Protein AF-W9CI10-F1 (afdb_monomer_lite)

Foldseek 3Di:
DDDPDDDPPCLPVLVVVLLVLQVVLLVLQDPLLVVLLQVLCVVFPDDDPPSVRCSPPVSVVSSCVSSLVSCCVRVNDVSSVVSVVSSVVSVVSVVVCVVVVSPPDD

pLDDT: mean 71.94, std 13.01, range [35.38, 86.5]

Organism: Sclerotinia borealis (strain F-4128) (NCBI:txid1432307)

Structure (mmCIF, N/CA/C/O backbone):
data_AF-W9CI10-F1
#
_entry.id   AF-W9CI10-F1
#
loop_
_atom_site.group_PDB
_atom_site.id
_atom_site.type_symbol
_atom_site.label_atom_id
_atom_site.label_alt_id
_atom_site.label_comp_id
_atom_site.label_asym_id
_atom_site.label_entity_id
_atom_site.label_seq_id
_atom_site.pdbx_PDB_ins_code
_atom_site.Cartn_x
_atom_site.Cartn_y
_atom_site.Cartn_z
_atom_site.occupancy
_atom_site.B_iso_or_equiv
_atom_site.auth_seq_id
_atom_site.auth_comp_id
_atom_site.auth_asym_id
_atom_site.auth_atom_id
_atom_site.pdbx_PDB_model_num
ATOM 1 N N . MET A 1 1 ? -17.894 24.192 0.502 1.00 35.38 1 MET A N 1
ATOM 2 C CA . MET A 1 1 ? -19.312 23.918 0.187 1.00 35.38 1 MET A CA 1
ATOM 3 C C . MET A 1 1 ? -19.878 23.017 1.267 1.00 35.38 1 MET A C 1
ATOM 5 O O . MET A 1 1 ? -19.141 22.235 1.846 1.00 35.38 1 MET A O 1
ATOM 9 N N . LYS A 1 2 ? -21.145 23.242 1.604 1.00 42.16 2 LYS A N 1
ATOM 10 C CA . LYS A 1 2 ? -21.877 22.678 2.737 1.00 42.16 2 LYS A CA 1
ATOM 11 C C . LYS A 1 2 ? -22.178 21.192 2.516 1.00 42.16 2 LYS A C 1
ATOM 13 O O . LYS A 1 2 ? -22.874 20.889 1.559 1.00 42.16 2 LYS A O 1
ATOM 18 N N . PHE A 1 3 ? -21.745 20.317 3.424 1.00 43.22 3 PHE A N 1
ATOM 19 C CA . PHE A 1 3 ? -22.279 18.956 3.544 1.00 43.22 3 PHE A CA 1
ATOM 20 C C . PHE A 1 3 ? -22.524 18.613 5.019 1.00 43.22 3 PHE A C 1
ATOM 22 O O . PHE A 1 3 ? -21.807 17.841 5.641 1.00 43.22 3 PHE A O 1
ATOM 29 N N . SER A 1 4 ? -23.580 19.211 5.579 1.00 63.59 4 SER A N 1
ATOM 30 C CA . SER A 1 4 ? -24.374 18.517 6.593 1.00 63.59 4 SER A CA 1
ATOM 31 C C . SER A 1 4 ? -25.207 17.487 5.856 1.00 63.59 4 SER A C 1
ATOM 33 O O . SER A 1 4 ? -26.207 17.885 5.280 1.00 63.59 4 SER A O 1
ATOM 35 N N . TYR A 1 5 ? -24.836 16.213 5.880 1.00 46.25 5 TYR A N 1
ATOM 36 C CA . TYR A 1 5 ? -25.803 15.125 5.748 1.00 46.25 5 TYR A CA 1
ATOM 37 C C . TYR A 1 5 ? -25.257 13.901 6.484 1.00 46.25 5 TYR A C 1
ATOM 39 O O . TYR A 1 5 ? -24.278 13.303 6.067 1.00 46.25 5 TYR A O 1
ATOM 47 N N . VAL A 1 6 ? -25.891 13.613 7.625 1.00 49.50 6 VAL A N 1
ATOM 48 C CA . VAL A 1 6 ? -26.169 12.278 8.172 1.00 49.50 6 VAL A CA 1
ATOM 49 C C . VAL A 1 6 ? -25.119 11.197 7.875 1.00 49.50 6 VAL A C 1
ATOM 51 O O . VAL A 1 6 ? -25.114 10.607 6.802 1.00 49.50 6 VAL A O 1
ATOM 54 N N . ALA A 1 7 ? -24.330 10.826 8.883 1.00 50.00 7 ALA A N 1
ATOM 55 C CA . ALA A 1 7 ? -23.617 9.546 8.891 1.00 50.00 7 ALA A CA 1
ATOM 56 C C . ALA A 1 7 ? -23.714 8.862 10.263 1.00 50.00 7 ALA A C 1
ATOM 58 O O . ALA A 1 7 ? -22.733 8.379 10.813 1.00 50.00 7 ALA A O 1
ATOM 59 N N . ILE A 1 8 ? -24.923 8.799 10.826 1.00 57.06 8 ILE A N 1
ATOM 60 C CA . ILE A 1 8 ? -25.247 7.777 11.827 1.00 57.06 8 ILE A CA 1
ATOM 61 C C . ILE A 1 8 ? -25.765 6.581 11.015 1.00 57.06 8 ILE A C 1
ATOM 63 O O . ILE A 1 8 ? -26.939 6.550 10.661 1.00 57.06 8 ILE A O 1
ATOM 67 N N . GLY A 1 9 ? -24.876 5.658 10.617 1.00 46.25 9 GLY A N 1
ATOM 68 C CA . GLY A 1 9 ? -25.292 4.387 9.996 1.00 46.25 9 GLY A CA 1
ATOM 69 C C . GLY A 1 9 ? -24.361 3.698 8.983 1.00 46.25 9 GLY A C 1
ATOM 70 O O . GLY A 1 9 ? -24.674 2.586 8.579 1.00 46.25 9 GLY A O 1
ATOM 71 N N . LEU A 1 10 ? -23.231 4.279 8.560 1.00 50.91 10 LEU A N 1
ATOM 72 C CA . LEU A 1 10 ? -22.448 3.766 7.410 1.00 50.91 10 LEU A CA 1
ATOM 73 C C . LEU A 1 10 ? -21.015 3.313 7.746 1.00 50.91 10 LEU A C 1
ATOM 75 O O . LEU A 1 10 ? -20.144 3.323 6.882 1.00 50.91 10 LEU A O 1
ATOM 79 N N . GLY A 1 11 ? -20.764 2.869 8.979 1.00 48.72 11 GLY A N 1
ATOM 80 C CA . GLY A 1 11 ? -19.422 2.464 9.422 1.00 48.72 11 GLY A CA 1
ATOM 81 C C . GLY A 1 11 ? -18.802 1.279 8.663 1.00 48.72 11 GLY A C 1
ATOM 82 O O . GLY A 1 11 ? -17.590 1.144 8.674 1.00 48.72 11 GLY A O 1
ATOM 83 N N . ALA A 1 12 ? -19.592 0.441 7.977 1.00 47.84 12 ALA A N 1
ATOM 84 C CA . ALA A 1 12 ? -19.088 -0.740 7.258 1.00 47.84 12 ALA A CA 1
ATOM 85 C C . ALA A 1 12 ? -18.804 -0.498 5.761 1.00 47.84 12 ALA A C 1
ATOM 87 O O . ALA A 1 12 ? -17.914 -1.125 5.192 1.00 47.84 12 ALA A O 1
ATOM 88 N N . ALA A 1 13 ? -19.533 0.416 5.110 1.00 49.75 13 ALA A N 1
ATOM 89 C CA . ALA A 1 13 ? -19.350 0.699 3.679 1.00 49.75 13 ALA A CA 1
ATOM 90 C C . ALA A 1 13 ? -18.003 1.379 3.399 1.00 49.75 13 ALA A C 1
ATOM 92 O O . ALA A 1 13 ? -17.403 1.229 2.333 1.00 49.75 13 ALA A O 1
ATOM 93 N N . SER A 1 14 ? -17.517 2.117 4.387 1.00 53.56 1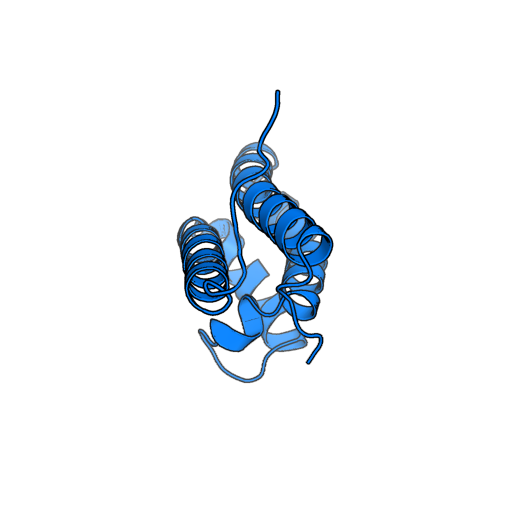4 SER A N 1
ATOM 94 C CA . SER A 1 14 ? -16.274 2.842 4.294 1.00 53.56 14 SER A CA 1
ATOM 95 C C . SER A 1 14 ? -15.068 1.899 4.436 1.00 53.56 14 SER A C 1
ATOM 97 O O . SER A 1 14 ? -14.218 1.897 3.558 1.00 53.56 14 SER A O 1
ATOM 99 N N . VAL A 1 15 ? -15.032 0.957 5.383 1.00 53.62 15 VAL A N 1
ATOM 100 C CA . VAL A 1 15 ? -13.927 -0.034 5.477 1.00 53.62 15 VAL A CA 1
ATOM 101 C C . VAL A 1 15 ? -13.773 -0.876 4.200 1.00 53.62 15 VAL A C 1
ATOM 103 O O . VAL A 1 15 ? -12.661 -1.107 3.727 1.00 53.62 15 VAL A O 1
ATOM 106 N N . VAL A 1 16 ? -14.892 -1.258 3.575 1.00 59.59 16 VAL A N 1
ATOM 107 C CA . VAL A 1 16 ? -14.899 -1.973 2.284 1.00 59.59 16 VAL A CA 1
ATOM 108 C C . VAL A 1 16 ? -14.270 -1.130 1.167 1.00 59.59 16 VAL A C 1
ATOM 110 O O . VAL A 1 16 ? -13.589 -1.663 0.292 1.00 59.59 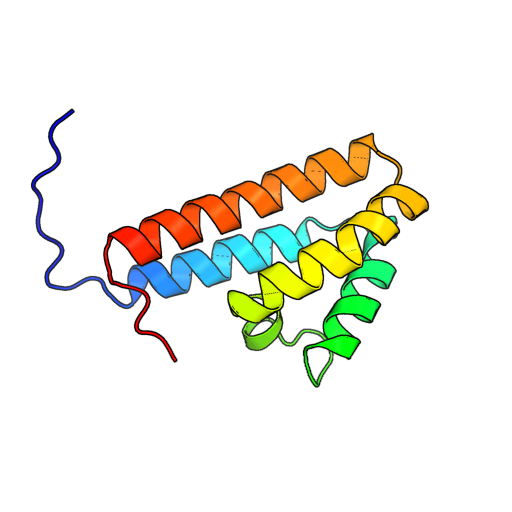16 VAL A O 1
ATOM 113 N N . SER A 1 17 ? -14.435 0.192 1.227 1.00 64.00 17 SER A N 1
ATOM 114 C CA . SER A 1 17 ? -13.824 1.127 0.279 1.00 64.00 17 SER A CA 1
ATOM 115 C C . SER A 1 17 ? -12.308 1.266 0.499 1.00 64.00 17 SER A C 1
ATOM 117 O O . SER A 1 17 ? -11.572 1.346 -0.484 1.00 64.00 17 SER A O 1
ATOM 119 N N . ALA A 1 18 ? -11.828 1.204 1.755 1.00 62.75 18 ALA A N 1
ATOM 120 C CA . ALA A 1 18 ? -10.392 1.122 2.090 1.00 62.75 18 ALA A CA 1
ATOM 121 C C . ALA A 1 18 ? -9.753 -0.072 1.405 1.00 62.75 18 ALA A C 1
ATOM 123 O O . ALA A 1 18 ? -8.734 0.028 0.724 1.00 62.75 18 ALA A O 1
ATOM 124 N N . GLN A 1 19 ? -10.383 -1.222 1.633 1.00 66.06 19 GLN A N 1
ATOM 125 C CA . GLN A 1 19 ? -9.858 -2.503 1.227 1.00 66.06 19 GLN A CA 1
ATOM 126 C C . GLN A 1 19 ? -9.795 -2.550 -0.296 1.00 66.06 19 GLN A C 1
ATOM 128 O O . GLN A 1 19 ? -8.759 -2.895 -0.849 1.00 66.06 19 GLN A O 1
ATOM 133 N N . ALA A 1 20 ? -10.852 -2.085 -0.970 1.00 71.56 20 ALA A N 1
ATOM 134 C CA . ALA A 1 20 ? -10.886 -1.968 -2.422 1.00 71.56 20 ALA A CA 1
ATOM 135 C C . ALA A 1 20 ? -9.788 -1.035 -2.967 1.00 71.56 20 ALA A C 1
ATOM 137 O O . ALA A 1 20 ? -9.112 -1.395 -3.932 1.00 71.56 20 ALA A O 1
ATOM 138 N N . ALA A 1 21 ? -9.566 0.127 -2.342 1.00 71.44 21 ALA A N 1
ATOM 139 C CA . ALA A 1 21 ? -8.523 1.066 -2.755 1.00 71.44 21 ALA A CA 1
ATOM 140 C C . ALA A 1 21 ? -7.113 0.480 -2.577 1.00 71.44 21 ALA A C 1
ATOM 142 O O . ALA A 1 21 ? -6.290 0.573 -3.488 1.00 71.44 21 ALA A O 1
ATOM 143 N N . CYS A 1 22 ? -6.847 -0.187 -1.453 1.00 75.94 22 CYS A N 1
ATOM 144 C CA . CYS A 1 22 ? -5.569 -0.852 -1.218 1.00 75.94 22 CYS A CA 1
ATOM 145 C C . CYS A 1 22 ? -5.359 -2.055 -2.145 1.00 75.94 22 CYS A C 1
ATOM 147 O O . CYS A 1 22 ? -4.305 -2.165 -2.763 1.00 75.94 22 CYS A O 1
ATOM 149 N N . THR A 1 23 ? -6.354 -2.927 -2.328 1.00 75.31 23 THR A N 1
ATOM 150 C CA . THR A 1 23 ? -6.255 -4.047 -3.278 1.00 75.31 23 THR A CA 1
ATOM 151 C C . THR A 1 23 ? -5.987 -3.541 -4.695 1.00 75.31 23 THR A C 1
ATOM 153 O O . THR A 1 23 ? -5.188 -4.140 -5.418 1.00 75.31 23 THR A O 1
ATOM 156 N N . SER A 1 24 ? -6.588 -2.411 -5.079 1.00 74.94 24 SER A N 1
ATOM 157 C CA . SER A 1 24 ? -6.315 -1.760 -6.360 1.00 74.94 24 SER A CA 1
ATOM 158 C C . SER A 1 24 ? -4.894 -1.191 -6.429 1.00 74.94 24 SER A C 1
ATOM 160 O O . SER A 1 24 ? -4.250 -1.324 -7.466 1.00 74.94 24 SER A O 1
ATOM 162 N N . ALA A 1 25 ? -4.378 -0.605 -5.345 1.00 75.06 25 ALA A N 1
ATOM 163 C CA . ALA A 1 25 ? -3.010 -0.091 -5.269 1.00 75.06 25 ALA A CA 1
ATOM 164 C C . ALA A 1 25 ? -1.959 -1.213 -5.325 1.00 75.06 25 ALA A C 1
ATOM 166 O O . ALA A 1 25 ? -1.002 -1.108 -6.087 1.00 75.06 25 ALA A O 1
ATOM 167 N N . VAL A 1 26 ? -2.163 -2.308 -4.586 1.00 75.75 26 VAL A N 1
ATOM 168 C CA . VAL A 1 26 ? -1.286 -3.493 -4.587 1.00 75.75 26 VAL A CA 1
ATOM 169 C C . VAL A 1 26 ? -1.321 -4.189 -5.950 1.00 75.75 26 VAL A C 1
ATOM 171 O O . VAL A 1 26 ? -0.277 -4.566 -6.475 1.00 75.75 26 VAL A O 1
ATOM 174 N N . SER A 1 27 ? -2.499 -4.299 -6.573 1.00 76.56 27 SER A N 1
ATOM 175 C CA . SER A 1 27 ? -2.632 -4.882 -7.919 1.00 76.56 27 SER A CA 1
ATOM 176 C C . SER A 1 27 ? -2.063 -3.989 -9.024 1.00 76.56 27 SER A C 1
ATOM 178 O O . SER A 1 27 ? -1.701 -4.491 -10.085 1.00 76.56 27 SER A O 1
ATOM 180 N N . ALA A 1 28 ? -1.971 -2.676 -8.795 1.00 76.19 28 ALA A N 1
ATOM 181 C CA . ALA A 1 28 ? -1.336 -1.741 -9.720 1.00 76.19 28 ALA A CA 1
ATOM 182 C C . ALA A 1 28 ? 0.199 -1.799 -9.667 1.00 76.19 28 ALA A C 1
ATOM 184 O O . ALA A 1 28 ? 0.848 -1.195 -10.522 1.00 76.19 28 ALA A O 1
ATOM 185 N N . VAL A 1 29 ? 0.792 -2.510 -8.696 1.00 77.25 29 VAL A N 1
ATOM 186 C CA . VAL A 1 29 ? 2.246 -2.637 -8.589 1.00 77.25 29 VAL A CA 1
ATOM 187 C C . VAL A 1 29 ? 2.778 -3.473 -9.765 1.00 77.25 29 VAL A C 1
ATOM 189 O O . VAL A 1 29 ? 2.469 -4.660 -9.881 1.00 77.25 29 VAL A O 1
ATOM 192 N N . PRO A 1 30 ? 3.619 -2.894 -10.637 1.00 72.94 30 PRO A N 1
ATOM 193 C CA . PRO A 1 30 ? 4.262 -3.617 -11.721 1.00 72.94 30 PRO A CA 1
ATOM 194 C C . PRO A 1 30 ? 5.293 -4.615 -11.187 1.00 72.94 30 PRO A C 1
ATOM 196 O O . PRO A 1 30 ? 5.868 -4.435 -10.113 1.00 72.94 30 PRO A O 1
ATOM 199 N N . THR A 1 31 ? 5.594 -5.647 -11.977 1.00 80.19 31 THR A N 1
ATOM 200 C CA . THR A 1 31 ? 6.497 -6.758 -11.608 1.00 80.19 31 THR A CA 1
ATOM 201 C C . THR A 1 31 ? 7.871 -6.317 -11.105 1.00 80.19 31 THR A C 1
ATOM 203 O O . THR A 1 31 ? 8.444 -6.991 -10.254 1.00 80.19 31 THR A O 1
ATOM 206 N N . CYS A 1 32 ? 8.377 -5.167 -11.555 1.00 80.88 32 CYS A N 1
ATOM 207 C CA . CYS A 1 32 ? 9.634 -4.589 -11.071 1.00 80.88 32 CYS A CA 1
ATOM 208 C C . CYS A 1 32 ? 9.609 -4.237 -9.566 1.00 80.88 32 CYS A C 1
ATOM 210 O O . CYS A 1 32 ? 10.655 -4.225 -8.925 1.00 80.88 32 CYS A O 1
ATOM 212 N N . GLY A 1 33 ? 8.429 -3.957 -9.000 1.00 78.19 33 GLY A N 1
ATOM 213 C CA . GLY A 1 33 ? 8.233 -3.565 -7.603 1.00 78.19 33 GLY A CA 1
ATOM 214 C C . GLY A 1 33 ? 7.634 -4.675 -6.743 1.00 78.19 33 GLY A C 1
ATOM 215 O O . GLY A 1 33 ? 7.672 -4.583 -5.519 1.00 78.19 33 GLY A O 1
ATOM 216 N N . VAL A 1 34 ? 7.132 -5.753 -7.356 1.00 81.88 34 VAL A N 1
ATOM 217 C CA . VAL A 1 34 ? 6.503 -6.881 -6.648 1.00 81.88 34 VAL A CA 1
ATOM 218 C C . VAL A 1 34 ? 7.460 -7.515 -5.641 1.00 81.88 34 VAL A C 1
ATOM 220 O O . VAL A 1 34 ? 7.050 -7.804 -4.519 1.00 81.88 34 VAL A O 1
ATOM 223 N N . SER A 1 35 ? 8.738 -7.685 -5.990 1.00 83.88 35 SER A N 1
ATOM 224 C CA . SER A 1 35 ? 9.745 -8.219 -5.061 1.00 83.88 35 SER A CA 1
ATOM 225 C C . SER A 1 35 ? 10.016 -7.273 -3.886 1.00 83.88 35 SER A C 1
ATOM 227 O O . SER A 1 35 ? 10.219 -7.731 -2.766 1.00 83.88 35 SER A O 1
ATOM 229 N N . CYS A 1 36 ? 9.966 -5.957 -4.120 1.00 86.50 36 CYS A N 1
ATOM 230 C CA . CYS A 1 36 ? 10.129 -4.943 -3.077 1.00 86.50 36 CYS A CA 1
ATOM 231 C C . CYS A 1 36 ? 8.962 -4.958 -2.089 1.00 86.50 36 CYS A C 1
ATOM 233 O O . CYS A 1 36 ? 9.179 -4.969 -0.879 1.00 86.50 36 CYS A O 1
ATOM 235 N N . ILE A 1 37 ? 7.732 -5.010 -2.609 1.00 82.88 37 ILE A N 1
ATOM 236 C CA . ILE A 1 37 ? 6.524 -5.113 -1.790 1.00 82.88 37 ILE A CA 1
ATOM 237 C C . ILE A 1 37 ? 6.535 -6.419 -1.013 1.00 82.88 37 ILE A C 1
ATOM 239 O O . ILE A 1 37 ? 6.429 -6.373 0.201 1.00 82.88 37 ILE A O 1
ATOM 243 N N . ASN A 1 38 ? 6.774 -7.565 -1.656 1.00 83.81 38 ASN A N 1
ATOM 244 C CA . ASN A 1 38 ? 6.828 -8.851 -0.955 1.00 83.81 38 ASN A CA 1
ATOM 245 C C . ASN A 1 38 ? 7.877 -8.870 0.161 1.00 83.81 38 ASN A C 1
ATOM 247 O O . ASN A 1 38 ? 7.615 -9.409 1.231 1.00 83.81 38 ASN A O 1
ATOM 251 N N . SER A 1 39 ? 9.046 -8.262 -0.058 1.00 85.38 39 SER A N 1
ATOM 252 C CA . SER A 1 39 ? 10.085 -8.197 0.970 1.00 85.38 39 SER A CA 1
ATOM 253 C C . SER A 1 39 ? 9.686 -7.304 2.150 1.00 85.38 39 SER A C 1
ATOM 255 O O . SER A 1 39 ? 10.005 -7.630 3.291 1.00 85.38 39 SER A O 1
ATOM 257 N N . ALA A 1 40 ? 8.987 -6.197 1.893 1.00 85.88 40 ALA A N 1
ATOM 258 C CA . ALA A 1 40 ? 8.467 -5.314 2.934 1.00 85.88 40 ALA A CA 1
ATOM 259 C C . ALA A 1 40 ? 7.280 -5.949 3.679 1.00 85.88 40 ALA A C 1
ATOM 261 O O . ALA A 1 40 ? 7.224 -5.922 4.905 1.00 85.88 40 ALA A O 1
ATOM 262 N N . VAL A 1 41 ? 6.370 -6.595 2.950 1.00 83.38 41 VAL A N 1
ATOM 263 C CA . VAL A 1 41 ? 5.246 -7.356 3.501 1.00 83.38 41 VAL A CA 1
ATOM 264 C C . VAL A 1 41 ? 5.761 -8.484 4.380 1.00 83.38 41 VAL A C 1
ATOM 266 O O . VAL A 1 41 ? 5.305 -8.597 5.504 1.00 83.38 41 VAL A O 1
ATOM 269 N N . ALA A 1 42 ? 6.773 -9.244 3.961 1.00 84.31 42 ALA A N 1
ATOM 270 C CA . ALA A 1 42 ? 7.367 -10.296 4.789 1.00 84.31 42 ALA A CA 1
ATOM 271 C C . ALA A 1 42 ? 7.981 -9.779 6.107 1.00 84.31 42 ALA A C 1
ATOM 273 O O . ALA A 1 42 ? 8.127 -10.550 7.054 1.00 84.31 42 ALA A O 1
ATOM 274 N N . ALA A 1 43 ? 8.331 -8.490 6.186 1.00 84.19 43 ALA A N 1
ATOM 275 C CA . ALA A 1 43 ? 8.843 -7.864 7.404 1.00 84.19 43 ALA A CA 1
ATOM 276 C C . ALA A 1 43 ? 7.734 -7.410 8.375 1.00 84.19 43 ALA A C 1
ATOM 278 O O . ALA A 1 43 ? 8.007 -7.232 9.562 1.00 84.19 43 ALA A O 1
ATOM 279 N N . HIS A 1 44 ? 6.501 -7.224 7.893 1.00 83.44 44 HIS A N 1
ATOM 280 C CA . HIS A 1 44 ? 5.391 -6.663 8.678 1.00 83.44 44 HIS A CA 1
ATOM 281 C C . HIS A 1 44 ? 4.171 -7.587 8.799 1.00 83.44 44 HIS A C 1
ATOM 283 O O . HIS A 1 44 ? 3.405 -7.472 9.752 1.00 83.44 44 HIS A O 1
ATOM 289 N N . CYS A 1 45 ? 4.006 -8.518 7.867 1.00 84.06 45 CYS A N 1
ATOM 290 C CA . CYS A 1 45 ? 2.885 -9.431 7.741 1.00 84.06 45 CYS A CA 1
ATOM 291 C C . CYS A 1 45 ? 3.377 -10.871 7.664 1.00 84.06 45 CYS A C 1
ATOM 293 O O . CYS A 1 45 ? 4.327 -11.202 6.956 1.00 84.06 45 CYS A O 1
ATOM 295 N N . THR A 1 46 ? 2.674 -11.755 8.361 1.00 76.69 46 THR A N 1
ATOM 296 C CA . THR A 1 46 ? 2.879 -13.195 8.256 1.00 76.69 46 THR A CA 1
ATOM 297 C C . THR A 1 46 ? 1.912 -13.764 7.214 1.00 76.69 46 THR A C 1
ATOM 299 O O . THR A 1 46 ? 0.690 -13.668 7.343 1.00 76.69 46 THR A O 1
ATOM 302 N N . GLY A 1 47 ? 2.471 -14.338 6.146 1.00 65.00 47 GLY A N 1
ATOM 303 C CA . GLY A 1 47 ? 1.724 -14.931 5.031 1.00 65.00 47 GLY A CA 1
ATOM 304 C C . GLY A 1 47 ? 1.824 -14.137 3.724 1.00 65.00 47 GLY A C 1
ATOM 305 O O . GLY A 1 47 ? 1.930 -12.915 3.721 1.00 65.00 47 GLY A O 1
ATOM 306 N N . THR A 1 48 ? 1.812 -14.854 2.602 1.00 60.03 48 THR A N 1
ATOM 307 C CA . THR A 1 48 ? 1.815 -14.281 1.247 1.00 60.03 48 THR A CA 1
ATOM 308 C C . THR A 1 48 ? 0.394 -13.838 0.876 1.00 60.03 48 THR A C 1
ATOM 310 O O . THR A 1 48 ? -0.551 -14.578 1.149 1.00 60.03 48 THR A O 1
ATOM 313 N N . ASN A 1 49 ? 0.230 -12.657 0.265 1.00 67.50 49 ASN A N 1
ATOM 314 C CA . ASN A 1 49 ? -1.070 -12.084 -0.139 1.00 67.50 49 ASN A CA 1
ATOM 315 C C . ASN A 1 49 ? -2.059 -11.870 1.023 1.00 67.50 49 ASN A C 1
ATOM 317 O O . ASN A 1 49 ? -3.274 -12.040 0.872 1.00 67.50 49 ASN A O 1
ATOM 321 N N . ASN A 1 50 ? -1.553 -11.518 2.204 1.00 77.69 50 ASN A N 1
ATOM 322 C CA . ASN A 1 50 ? -2.403 -11.177 3.333 1.00 77.69 50 ASN A CA 1
ATOM 323 C C . ASN A 1 50 ? -2.909 -9.734 3.193 1.00 77.69 50 ASN A C 1
ATOM 325 O O . ASN A 1 50 ? -2.483 -8.850 3.931 1.00 77.69 50 ASN A O 1
ATOM 329 N N . TYR A 1 51 ? -3.853 -9.505 2.274 1.00 75.06 51 TYR A N 1
ATOM 330 C CA . TYR A 1 51 ? -4.405 -8.173 1.998 1.00 75.06 51 TYR A CA 1
ATOM 331 C C . TYR A 1 51 ? -4.996 -7.499 3.240 1.00 75.06 51 TYR A C 1
ATOM 333 O O . TYR A 1 51 ? -4.968 -6.278 3.340 1.00 75.06 51 TYR A O 1
ATOM 341 N N . ALA A 1 52 ? -5.509 -8.270 4.202 1.00 76.56 52 ALA A N 1
ATOM 342 C CA . ALA A 1 52 ? -5.978 -7.713 5.468 1.00 76.56 52 ALA A CA 1
ATOM 343 C C . ALA A 1 52 ? -4.825 -7.057 6.247 1.00 76.56 52 ALA A C 1
ATOM 345 O O . ALA A 1 52 ? -4.975 -5.943 6.735 1.00 76.56 52 ALA A O 1
ATOM 346 N N . CYS A 1 53 ? -3.659 -7.706 6.297 1.00 82.75 53 CYS A N 1
ATOM 347 C CA . CYS A 1 53 ? -2.467 -7.152 6.928 1.00 82.75 53 CYS A CA 1
ATOM 348 C C . CYS A 1 53 ? -1.793 -6.071 6.071 1.00 82.75 53 CYS A C 1
ATOM 350 O O . CYS A 1 53 ? -1.441 -5.019 6.590 1.00 82.75 53 CYS A O 1
ATOM 352 N N . GLU A 1 54 ? -1.646 -6.289 4.764 1.00 78.38 54 GLU A N 1
ATOM 353 C CA . GLU A 1 54 ? -0.989 -5.347 3.845 1.00 78.38 54 GLU A CA 1
ATOM 354 C C . GLU A 1 54 ? -1.714 -4.000 3.801 1.00 78.38 54 GLU A C 1
ATOM 356 O O . GLU A 1 54 ? -1.078 -2.951 3.768 1.00 78.38 54 GLU A O 1
ATOM 361 N N . CYS A 1 55 ? -3.045 -4.034 3.853 1.00 79.19 55 CYS A N 1
ATOM 362 C CA . CYS A 1 55 ? -3.902 -2.855 3.844 1.00 79.19 55 CYS A CA 1
ATOM 363 C C . CYS A 1 55 ? -4.271 -2.356 5.241 1.00 79.19 55 CYS A C 1
ATOM 365 O O . CYS A 1 55 ? -4.984 -1.355 5.354 1.00 79.19 55 CYS A O 1
ATOM 367 N N . ALA A 1 56 ? -3.816 -3.033 6.301 1.00 79.19 56 ALA A N 1
ATOM 368 C CA . ALA A 1 56 ? -3.940 -2.492 7.642 1.00 79.19 56 ALA A CA 1
ATOM 369 C C . ALA A 1 56 ? -3.158 -1.176 7.676 1.00 79.19 56 ALA A C 1
ATOM 371 O O . ALA A 1 56 ? -2.028 -1.109 7.199 1.00 79.19 56 ALA A O 1
ATOM 372 N N . PRO A 1 57 ? -3.713 -0.094 8.214 1.00 71.81 57 PRO A N 1
ATOM 373 C CA . PRO A 1 57 ? -3.199 1.235 7.910 1.00 71.81 57 PRO A CA 1
ATOM 374 C C . PRO A 1 57 ? -1.820 1.550 8.482 1.00 71.81 57 PRO A C 1
ATOM 376 O O . PRO A 1 57 ? -1.026 2.266 7.858 1.00 71.81 57 PRO A O 1
ATOM 379 N N . ALA A 1 58 ? -1.52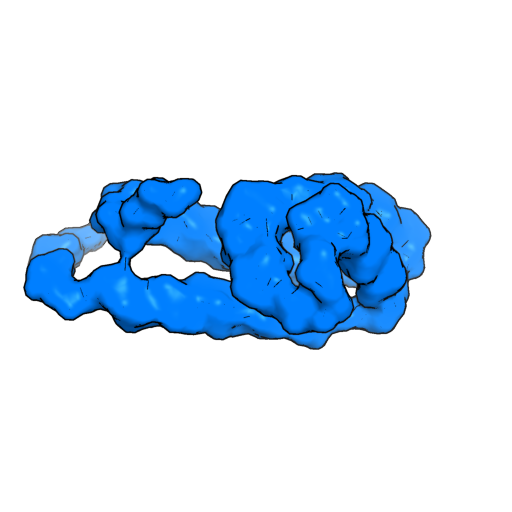9 1.010 9.664 1.00 77.81 58 ALA A N 1
ATOM 380 C CA . ALA A 1 58 ? -0.200 1.079 10.253 1.00 77.81 58 ALA A CA 1
ATOM 381 C C . ALA A 1 58 ? 0.806 0.305 9.388 1.00 77.81 58 ALA A C 1
ATOM 383 O O . ALA A 1 58 ? 1.851 0.840 9.019 1.00 77.81 58 ALA A O 1
ATOM 384 N N . THR A 1 59 ? 0.442 -0.917 9.003 1.00 83.12 59 THR A N 1
ATOM 385 C CA . THR A 1 59 ? 1.273 -1.813 8.204 1.00 83.12 59 THR A CA 1
ATOM 386 C C . THR A 1 59 ? 1.508 -1.277 6.800 1.00 83.12 59 THR A C 1
ATOM 388 O O . THR A 1 59 ? 2.657 -1.231 6.374 1.00 83.12 59 THR A O 1
ATOM 391 N N . PHE A 1 60 ? 0.465 -0.797 6.119 1.00 80.38 60 PHE A N 1
ATOM 392 C CA . PHE A 1 60 ? 0.542 -0.171 4.804 1.00 80.38 60 PHE A CA 1
ATOM 393 C C . PHE A 1 60 ? 1.577 0.949 4.846 1.00 80.38 60 PHE A C 1
ATOM 395 O O . PHE A 1 60 ? 2.573 0.886 4.143 1.00 80.38 60 PHE A O 1
ATOM 402 N N . THR A 1 61 ? 1.460 1.897 5.782 1.00 80.12 61 THR A N 1
ATOM 403 C CA . THR A 1 61 ? 2.431 3.001 5.918 1.00 80.12 61 THR A CA 1
ATOM 404 C C . THR A 1 61 ? 3.881 2.522 6.107 1.00 80.12 61 THR A C 1
ATOM 406 O O . THR A 1 61 ? 4.812 3.163 5.604 1.00 80.12 61 THR A O 1
ATOM 409 N N . SER A 1 62 ? 4.096 1.419 6.827 1.00 85.31 62 SER A N 1
ATOM 410 C CA . SER A 1 62 ? 5.421 0.815 6.998 1.00 85.31 62 SER A CA 1
ATOM 411 C C . SER A 1 62 ? 5.922 0.121 5.728 1.00 85.31 62 SER A C 1
ATOM 413 O O . SER A 1 62 ? 7.060 0.366 5.320 1.00 85.31 62 SER A O 1
ATOM 415 N N . ILE A 1 63 ? 5.073 -0.677 5.074 1.00 84.38 63 ILE A N 1
ATOM 416 C CA . ILE A 1 63 ? 5.370 -1.359 3.808 1.00 84.38 63 ILE A CA 1
ATOM 417 C C . ILE A 1 63 ? 5.738 -0.333 2.743 1.00 84.38 63 ILE A C 1
ATOM 419 O O . ILE A 1 63 ? 6.749 -0.485 2.072 1.00 84.38 63 ILE A O 1
ATOM 423 N N . GLU A 1 64 ? 4.969 0.743 2.643 1.00 82.00 64 GLU A N 1
ATOM 424 C CA . GLU A 1 64 ? 5.171 1.854 1.720 1.00 82.00 64 GLU A CA 1
ATOM 425 C C . GLU A 1 64 ? 6.553 2.479 1.864 1.00 82.00 64 GLU A C 1
ATOM 427 O O . GLU A 1 64 ? 7.295 2.611 0.896 1.00 82.00 64 GLU A O 1
ATOM 432 N N . ASN A 1 65 ? 6.936 2.843 3.090 1.00 84.06 65 ASN A N 1
ATOM 433 C CA . ASN A 1 65 ? 8.239 3.453 3.348 1.00 84.06 65 ASN A CA 1
ATOM 434 C C . ASN A 1 65 ? 9.390 2.488 3.039 1.00 84.06 65 ASN A C 1
ATOM 436 O O . ASN A 1 65 ? 10.411 2.902 2.484 1.00 84.06 65 ASN A O 1
ATOM 440 N N . ALA A 1 66 ? 9.223 1.209 3.380 1.00 85.56 66 ALA A N 1
ATOM 441 C CA . ALA A 1 66 ? 10.222 0.180 3.120 1.00 85.56 66 ALA A CA 1
ATOM 442 C C . ALA A 1 66 ? 10.352 -0.124 1.617 1.00 85.56 66 ALA A C 1
ATOM 444 O O . ALA A 1 66 ? 11.460 -0.224 1.086 1.00 85.56 66 ALA A O 1
ATOM 445 N N . ALA A 1 67 ? 9.229 -0.222 0.911 1.00 84.69 67 ALA A N 1
ATOM 446 C CA . ALA A 1 67 ? 9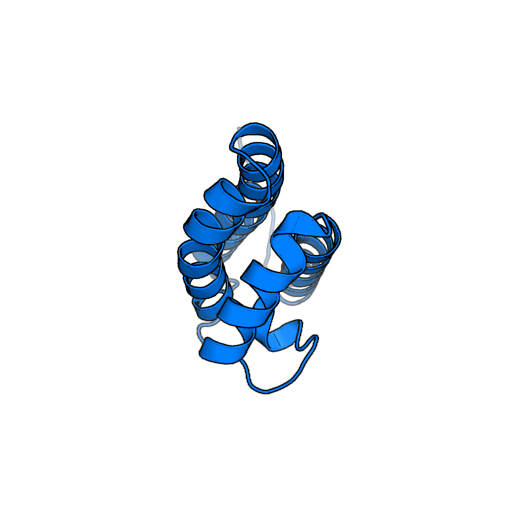.187 -0.560 -0.500 1.00 84.69 67 ALA A CA 1
ATOM 447 C C . ALA A 1 67 ? 9.486 0.640 -1.405 1.00 84.69 67 ALA A C 1
ATOM 449 O O . ALA A 1 67 ? 10.083 0.426 -2.453 1.00 84.69 67 ALA A O 1
ATOM 450 N N . ALA A 1 68 ? 9.175 1.883 -1.022 1.00 82.88 68 ALA A N 1
ATOM 451 C CA . ALA A 1 68 ? 9.388 3.069 -1.859 1.00 82.88 68 ALA A CA 1
ATOM 452 C C . ALA A 1 68 ? 10.840 3.188 -2.346 1.00 82.88 68 ALA A C 1
ATOM 454 O O . ALA A 1 68 ? 11.078 3.311 -3.546 1.00 82.88 68 ALA A O 1
ATOM 455 N N . ASN A 1 69 ? 11.821 3.070 -1.446 1.00 83.44 69 ASN A N 1
ATOM 456 C CA . ASN A 1 69 ? 13.239 3.130 -1.823 1.00 83.44 69 ASN A CA 1
ATOM 457 C C . ASN A 1 69 ? 13.644 1.987 -2.768 1.00 83.44 69 ASN A C 1
ATOM 459 O O . ASN A 1 69 ? 14.388 2.201 -3.724 1.00 83.44 69 ASN A O 1
ATOM 463 N N . CYS A 1 70 ? 13.121 0.783 -2.532 1.00 86.19 70 CYS A N 1
ATOM 464 C CA . CYS A 1 70 ? 13.392 -0.379 -3.374 1.00 86.19 70 CYS A CA 1
ATOM 465 C C . CYS A 1 70 ? 12.739 -0.242 -4.760 1.00 86.19 70 CYS A C 1
ATOM 467 O O . CYS A 1 70 ? 13.393 -0.471 -5.774 1.00 86.19 70 CYS A O 1
ATOM 469 N N . VAL A 1 71 ? 11.481 0.204 -4.824 1.00 84.75 71 VAL A N 1
ATOM 470 C CA . VAL A 1 71 ? 10.727 0.421 -6.065 1.00 84.75 71 VAL A CA 1
ATOM 471 C C . VAL A 1 71 ? 11.371 1.526 -6.899 1.00 84.75 71 VAL A C 1
ATOM 473 O O . VAL A 1 71 ? 11.510 1.361 -8.107 1.00 84.75 71 VAL A O 1
ATOM 476 N N . ILE A 1 72 ? 11.836 2.617 -6.284 1.00 84.69 72 ILE A N 1
ATOM 477 C CA . ILE A 1 72 ? 12.577 3.673 -6.993 1.00 84.69 72 ILE A CA 1
ATOM 478 C C . ILE A 1 72 ? 13.852 3.104 -7.633 1.00 84.69 72 ILE A C 1
ATOM 480 O O . ILE A 1 72 ? 14.132 3.405 -8.794 1.00 84.69 72 ILE A O 1
ATOM 484 N N . GLY A 1 73 ? 14.594 2.258 -6.911 1.00 82.69 73 GLY A N 1
ATOM 485 C CA . GLY A 1 73 ? 15.815 1.624 -7.416 1.00 82.69 73 GLY A CA 1
ATOM 486 C C . GLY A 1 73 ? 15.578 0.551 -8.487 1.00 82.69 73 GLY A C 1
ATOM 487 O O . GLY A 1 73 ? 16.365 0.448 -9.423 1.00 82.69 73 GLY A O 1
ATOM 488 N N . ALA A 1 74 ? 14.499 -0.229 -8.374 1.00 84.50 74 ALA A N 1
ATOM 489 C CA . ALA A 1 74 ? 14.222 -1.378 -9.242 1.00 84.50 74 ALA A CA 1
ATOM 490 C C . ALA A 1 74 ? 13.345 -1.044 -10.463 1.00 84.50 74 ALA A C 1
ATOM 492 O O . ALA A 1 74 ? 13.567 -1.571 -11.550 1.00 84.50 74 ALA A O 1
ATOM 493 N N . CYS A 1 75 ? 12.347 -0.172 -10.299 1.00 82.44 75 CYS A N 1
ATOM 494 C CA . CYS A 1 75 ? 11.396 0.213 -11.349 1.00 82.44 75 CYS A CA 1
ATOM 495 C C . CYS A 1 75 ? 11.720 1.548 -12.027 1.00 82.44 75 CYS A C 1
ATOM 497 O O . CYS A 1 75 ? 11.097 1.892 -13.037 1.00 82.44 75 CYS A O 1
ATOM 499 N N . GLY A 1 76 ? 12.632 2.329 -11.449 1.00 82.56 76 GLY A N 1
ATOM 500 C CA . GLY A 1 76 ? 12.892 3.703 -11.853 1.00 82.56 76 GLY A CA 1
ATOM 501 C C . GLY A 1 76 ? 11.855 4.696 -11.322 1.00 82.56 76 GLY A C 1
ATOM 502 O O . GLY A 1 76 ? 10.726 4.355 -10.957 1.00 82.56 76 GLY A O 1
ATOM 503 N N . LEU A 1 77 ? 12.256 5.968 -11.300 1.00 78.31 77 LEU A N 1
ATOM 504 C CA . LEU A 1 77 ? 11.516 7.040 -10.634 1.00 78.31 77 LEU A CA 1
ATOM 505 C C . LEU A 1 77 ? 10.114 7.267 -11.224 1.00 78.31 77 LEU A C 1
ATOM 507 O O . LEU A 1 77 ? 9.177 7.505 -10.474 1.00 78.31 77 LEU A O 1
ATOM 511 N N . ILE A 1 78 ? 9.945 7.136 -12.546 1.00 76.62 78 ILE A N 1
ATOM 512 C CA . ILE A 1 78 ? 8.650 7.359 -13.217 1.00 76.62 78 ILE A CA 1
ATOM 513 C C . ILE A 1 78 ? 7.612 6.325 -12.768 1.00 76.62 78 ILE A C 1
ATOM 515 O O . ILE A 1 78 ? 6.499 6.667 -12.367 1.00 76.62 78 ILE A O 1
ATOM 519 N N . THR A 1 79 ? 7.989 5.052 -12.769 1.00 79.31 79 THR A N 1
ATOM 520 C CA . THR A 1 79 ? 7.117 3.963 -12.328 1.00 79.31 79 THR A CA 1
ATOM 521 C C . THR A 1 79 ? 6.820 4.074 -10.833 1.00 79.31 79 THR A C 1
ATOM 523 O O . THR A 1 79 ? 5.672 3.938 -10.417 1.00 79.31 79 THR A O 1
ATOM 526 N N . ALA A 1 80 ? 7.837 4.405 -10.030 1.00 78.44 80 ALA A N 1
ATOM 527 C CA . ALA A 1 80 ? 7.671 4.644 -8.601 1.00 78.44 80 ALA A CA 1
ATOM 528 C C . ALA A 1 80 ? 6.693 5.791 -8.315 1.00 78.44 80 ALA A C 1
ATOM 530 O O . ALA A 1 80 ? 5.869 5.668 -7.415 1.00 78.44 80 ALA A O 1
ATOM 531 N N . THR A 1 81 ? 6.716 6.873 -9.101 1.00 78.62 81 THR A N 1
ATOM 532 C CA . THR A 1 81 ? 5.761 7.982 -8.941 1.00 78.62 81 THR A CA 1
ATOM 533 C C . THR A 1 81 ? 4.325 7.600 -9.293 1.00 78.62 81 THR A C 1
ATOM 535 O O . THR A 1 81 ? 3.404 8.049 -8.616 1.00 78.62 81 THR A O 1
ATOM 538 N N . ALA A 1 82 ? 4.116 6.746 -10.300 1.00 78.19 82 ALA A N 1
ATOM 539 C CA . ALA A 1 82 ? 2.780 6.262 -10.651 1.00 78.19 82 ALA A CA 1
ATOM 540 C C . ALA A 1 82 ? 2.177 5.401 -9.528 1.00 78.19 82 ALA A C 1
ATOM 542 O O . ALA A 1 82 ? 1.012 5.564 -9.170 1.00 78.19 82 ALA A O 1
ATOM 543 N N . ILE A 1 83 ? 2.998 4.536 -8.929 1.00 76.75 83 ILE A N 1
ATOM 544 C CA . ILE A 1 83 ? 2.615 3.713 -7.778 1.00 76.75 83 ILE A CA 1
ATOM 545 C C . ILE A 1 83 ? 2.370 4.606 -6.550 1.00 76.75 83 ILE A C 1
ATOM 547 O O . ILE A 1 83 ? 1.321 4.510 -5.920 1.00 76.75 83 ILE A O 1
ATOM 551 N N . ALA A 1 84 ? 3.272 5.553 -6.271 1.00 78.94 84 ALA A N 1
ATOM 552 C CA . ALA A 1 84 ? 3.141 6.498 -5.162 1.00 78.94 84 ALA A CA 1
ATOM 553 C C . ALA A 1 84 ? 1.867 7.362 -5.251 1.00 78.94 84 ALA A C 1
ATOM 555 O O . ALA A 1 84 ? 1.302 7.736 -4.228 1.00 78.94 84 ALA A O 1
ATOM 556 N N . ALA A 1 85 ? 1.371 7.667 -6.453 1.00 78.25 85 ALA A N 1
ATOM 557 C CA . ALA A 1 85 ? 0.099 8.371 -6.617 1.00 78.25 85 ALA A CA 1
ATOM 558 C C . ALA A 1 85 ? -1.110 7.515 -6.186 1.00 78.25 85 ALA A C 1
ATOM 560 O O . ALA A 1 85 ? -2.029 8.017 -5.530 1.00 78.25 85 ALA A O 1
ATOM 561 N N . ALA A 1 86 ? -1.098 6.214 -6.500 1.00 77.06 86 ALA A N 1
ATOM 562 C CA . ALA A 1 86 ? -2.121 5.277 -6.024 1.00 77.06 86 ALA A CA 1
ATOM 563 C C . ALA A 1 86 ? -2.082 5.148 -4.492 1.00 77.06 86 ALA A C 1
ATOM 565 O O . ALA A 1 86 ? -3.112 5.113 -3.822 1.00 77.06 86 ALA A O 1
ATOM 566 N N . TRP A 1 87 ? -0.876 5.153 -3.940 1.00 79.12 87 TRP A N 1
ATOM 567 C CA . TRP A 1 87 ? -0.597 5.072 -2.514 1.00 79.12 87 TRP A CA 1
ATOM 568 C C . TRP A 1 87 ? -1.056 6.308 -1.735 1.00 79.12 87 TRP A C 1
ATOM 570 O O . TRP A 1 87 ? -1.701 6.191 -0.691 1.00 79.12 87 TRP A O 1
ATOM 580 N N . LEU A 1 88 ? -0.798 7.505 -2.275 1.00 77.00 88 LEU A N 1
ATOM 581 C CA . LEU A 1 88 ? -1.330 8.752 -1.727 1.00 77.00 88 LEU A CA 1
ATOM 582 C C . LEU A 1 88 ? -2.855 8.728 -1.681 1.00 77.00 88 LEU A C 1
ATOM 584 O O . LEU A 1 88 ? -3.418 9.071 -0.652 1.00 77.00 88 LEU A O 1
ATOM 588 N N . SER A 1 89 ? -3.511 8.230 -2.732 1.00 75.62 89 SER A N 1
ATOM 589 C CA . SER A 1 89 ? -4.976 8.130 -2.767 1.00 75.62 89 SER A CA 1
ATOM 590 C C . SER A 1 89 ? -5.524 7.274 -1.616 1.00 75.62 89 SER A C 1
ATOM 592 O O . SER A 1 89 ? -6.538 7.621 -1.013 1.00 75.62 89 SER A 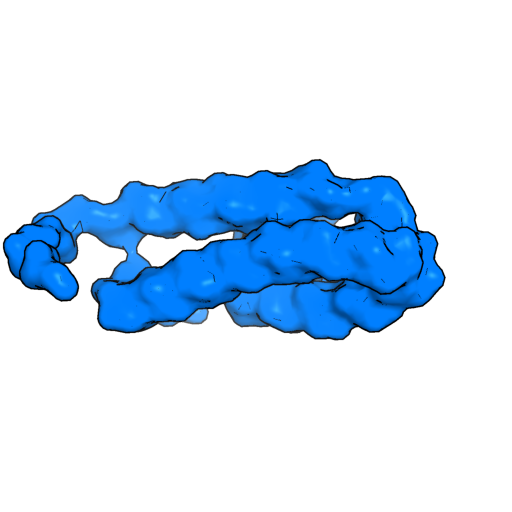O 1
ATOM 594 N N . PHE A 1 90 ? -4.832 6.187 -1.255 1.00 74.06 90 PHE A N 1
ATOM 595 C CA . PHE A 1 90 ? -5.170 5.393 -0.071 1.00 74.06 90 PHE A CA 1
ATOM 596 C C . PHE A 1 90 ? -4.899 6.157 1.234 1.00 74.06 90 PHE A C 1
ATOM 598 O O . PHE A 1 90 ? -5.706 6.109 2.162 1.00 74.06 90 PHE A O 1
ATOM 605 N N . LYS A 1 91 ? -3.792 6.902 1.313 1.00 76.44 91 LYS A N 1
ATOM 606 C CA . LYS A 1 91 ? -3.425 7.692 2.496 1.00 76.44 91 LYS A CA 1
ATOM 607 C C . LYS A 1 91 ? -4.382 8.858 2.757 1.00 76.44 91 LYS A C 1
ATOM 609 O O . LYS A 1 91 ? -4.736 9.091 3.913 1.00 76.44 91 LYS A O 1
ATOM 614 N N . ASP A 1 92 ? -4.801 9.556 1.707 1.00 76.44 92 ASP A N 1
ATOM 615 C CA . ASP A 1 92 ? -5.813 10.613 1.747 1.00 76.44 92 ASP A CA 1
ATOM 616 C C . ASP A 1 92 ? -7.146 10.039 2.222 1.00 76.44 92 ASP A C 1
ATOM 618 O O . ASP A 1 92 ? -7.707 10.509 3.209 1.00 76.44 92 ASP A O 1
ATOM 622 N N . TRP A 1 93 ? -7.567 8.918 1.634 1.00 71.69 93 TRP A N 1
ATOM 623 C CA . TRP A 1 93 ? -8.760 8.201 2.069 1.00 71.69 93 TRP A CA 1
ATOM 624 C C . TRP A 1 93 ? -8.686 7.785 3.551 1.00 71.69 93 TRP A C 1
ATOM 626 O O . TRP A 1 93 ? -9.640 7.955 4.312 1.00 71.69 93 TRP A O 1
ATOM 636 N N . HIS A 1 94 ? -7.527 7.304 4.004 1.00 71.94 94 HIS A N 1
ATOM 637 C CA . HIS A 1 94 ? -7.306 6.933 5.399 1.00 71.94 94 HIS A CA 1
ATOM 638 C C . HIS A 1 94 ? -7.340 8.145 6.348 1.00 71.94 94 HIS A C 1
ATOM 640 O O . HIS A 1 94 ? -7.806 8.047 7.488 1.00 71.94 94 HIS A O 1
ATOM 646 N N . LYS A 1 95 ? -6.854 9.305 5.891 1.00 73.06 95 LYS A N 1
ATOM 647 C CA . LYS A 1 95 ? -6.938 10.566 6.633 1.00 73.06 95 LYS A CA 1
ATOM 648 C C . LYS A 1 95 ? -8.390 11.027 6.759 1.00 73.06 95 LYS A C 1
ATOM 650 O O . LYS A 1 95 ? -8.794 11.326 7.881 1.00 73.06 95 LYS A O 1
ATOM 655 N N . ASP A 1 96 ? -9.160 11.022 5.671 1.00 71.19 96 ASP A N 1
ATOM 656 C CA . ASP A 1 96 ? -10.597 11.330 5.684 1.00 71.19 96 ASP A CA 1
ATOM 657 C C . ASP A 1 96 ? -11.327 10.437 6.693 1.00 71.19 96 ASP A C 1
ATOM 659 O O . ASP A 1 96 ? -12.013 10.911 7.594 1.00 71.19 96 ASP A O 1
ATOM 663 N N . MET A 1 97 ? -11.095 9.130 6.628 1.00 66.12 97 MET A N 1
ATOM 664 C CA . MET A 1 97 ? -11.723 8.148 7.515 1.00 66.12 97 MET A CA 1
ATOM 665 C C . MET A 1 97 ? 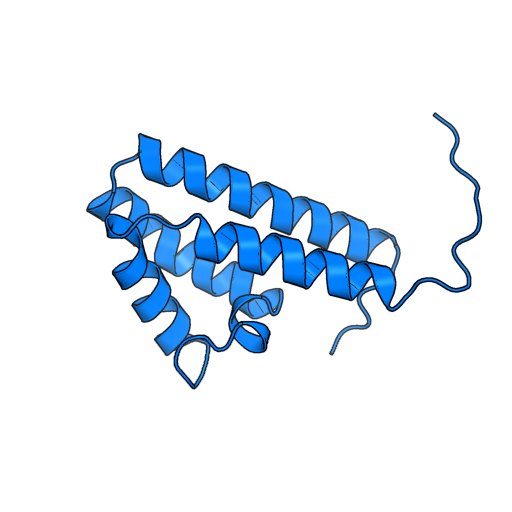-11.412 8.352 8.997 1.00 66.12 97 MET A C 1
ATOM 667 O O . MET A 1 97 ? -12.264 8.084 9.852 1.00 66.12 97 MET A O 1
ATOM 671 N N . ARG A 1 98 ? -10.200 8.829 9.310 1.00 69.50 98 ARG A N 1
ATOM 672 C CA . ARG A 1 98 ? -9.803 9.179 10.678 1.00 69.50 98 ARG A CA 1
ATOM 673 C C . ARG A 1 98 ? -10.531 10.441 11.128 1.00 69.50 98 ARG A C 1
ATOM 675 O O . ARG A 1 98 ? -10.973 10.511 12.269 1.00 69.50 98 ARG A O 1
ATOM 682 N N . GLU A 1 99 ? -10.659 11.420 10.241 1.00 68.25 99 GLU A N 1
ATOM 683 C CA . GLU A 1 99 ? -11.331 12.694 10.506 1.00 68.25 99 GLU A CA 1
ATOM 684 C C . GLU A 1 99 ? -12.838 12.503 10.741 1.00 68.25 99 GLU A C 1
ATOM 686 O O . GLU A 1 99 ? -13.415 13.137 11.623 1.00 68.25 99 GLU A O 1
ATOM 691 N N . TYR A 1 100 ? -13.449 11.543 10.044 1.00 63.31 100 TYR A N 1
ATOM 692 C CA . TYR A 1 100 ? -14.834 11.119 10.263 1.00 63.31 100 TYR A CA 1
ATOM 693 C C . TYR A 1 100 ? -15.023 10.134 11.432 1.00 63.31 100 TYR A C 1
ATOM 695 O O . TYR A 1 100 ? -16.149 9.705 11.681 1.00 63.31 100 TYR A O 1
ATOM 703 N N . GLY A 1 101 ? -13.960 9.756 12.155 1.00 58.66 101 GLY A N 1
ATOM 704 C CA . GLY A 1 101 ? -14.045 8.876 13.329 1.00 58.66 101 GLY A CA 1
ATOM 705 C C . GLY A 1 101 ? -14.568 7.460 13.043 1.00 58.66 101 GLY A C 1
ATOM 706 O O . GLY A 1 101 ? -15.001 6.776 13.966 1.00 58.66 101 GLY A O 1
ATOM 707 N N . MET A 1 102 ? -14.554 7.022 11.778 1.00 59.12 102 MET A N 1
ATOM 708 C CA . MET A 1 102 ? -15.031 5.696 11.351 1.00 59.12 102 MET A CA 1
ATOM 709 C C . MET A 1 102 ? -13.945 4.616 11.415 1.00 59.12 102 MET A C 1
ATOM 711 O O . MET A 1 102 ? -14.256 3.430 11.364 1.00 59.12 102 MET A O 1
ATOM 715 N N . LEU A 1 103 ? -12.680 5.013 11.543 1.00 55.06 103 LEU A N 1
ATOM 716 C CA . LEU A 1 103 ? -11.610 4.117 11.965 1.00 55.06 103 LEU A CA 1
ATOM 717 C C . LEU A 1 103 ? -11.672 4.007 13.487 1.00 55.06 103 LEU A C 1
ATOM 719 O O . LEU A 1 103 ? -11.048 4.794 14.200 1.00 55.06 103 LEU A O 1
ATOM 723 N N . LEU A 1 104 ? -12.456 3.050 13.988 1.00 41.97 104 LEU A N 1
ATOM 724 C CA . LEU A 1 104 ? -12.227 2.553 15.337 1.00 41.97 104 LEU A CA 1
ATOM 725 C C . LEU A 1 104 ? -10.814 1.974 15.336 1.00 41.97 104 LEU A C 1
ATOM 727 O O . LEU A 1 104 ? -10.515 1.071 14.561 1.00 41.97 104 LEU A O 1
ATOM 731 N N . ALA A 1 105 ? -9.947 2.589 16.136 1.00 39.88 105 ALA A N 1
ATOM 732 C CA . ALA A 1 105 ? -8.631 2.067 16.434 1.00 39.88 105 ALA A CA 1
ATOM 733 C C . ALA A 1 105 ? -8.792 0.636 16.960 1.00 39.88 105 ALA A C 1
ATOM 735 O O . ALA A 1 105 ? -9.328 0.438 18.051 1.00 39.88 105 ALA A O 1
ATOM 736 N N . GLU A 1 106 ? -8.377 -0.331 16.152 1.00 42.88 106 GLU A N 1
ATOM 737 C CA . GLU A 1 106 ? -7.898 -1.620 16.642 1.00 42.88 106 GLU A CA 1
ATOM 738 C C . GLU A 1 106 ? -6.413 -1.506 16.999 1.00 42.88 106 GLU A C 1
ATOM 740 O O . GLU A 1 106 ? -5.663 -0.835 16.248 1.00 42.88 106 GLU A O 1
#

InterPro domains:
  IPR008427 Extracellular membrane protein, CFEM domain [PF05730] (26-82)

Secondary structure (DSSP, 8-state):
-------SS-HHHHHHHHHHHHHHHHHT--HHHHHHHHHHHHHH-SSTT-HHHHTSHHHHHHHHHHHHHHHHHHH-HHHHHHHHHHHHHHHHHHHHHHHTT-----

Sequence (106 aa):
MKFSYVAIGLGAASVVSAQAACTSAVSAVPTCGVSCINSAVAAHCTGTNNYACECAPATFTSIENAAANCVIGACGLITATAIAAAWLSFKDWHKDMREYGMLLAE

Radius of gyration: 15.01 Å; chains: 1; bounding box: 42×39×30 Å